Protein AF-A0A327QCV7-F1 (afdb_monomer_lite)

Secondary structure (DSSP, 8-state):
-HHHHHHHHHHHTT--GGG---HHHHHHHHTT-----GGGT-S--EEEEE-TTS-EEEEE-----

Foldseek 3Di:
DVVVLVVVQVVLVPDDDPSRDDSVVSVVVVVVDDDDDCVVVDPWDWDWDQDPVRDIDIDTDPDDD

Radius of gyration: 14.49 Å; chains: 1; bounding box: 34×31×33 Å

Organism: NCBI:txid331697

pLDDT: mean 87.47, std 12.82, range [41.91, 96.25]

Structure (mmCIF, N/CA/C/O backbone):
data_AF-A0A327QCV7-F1
#
_entry.id   AF-A0A327QCV7-F1
#
loop_
_atom_site.group_PDB
_atom_site.id
_atom_site.type_symbol
_atom_site.label_atom_id
_atom_site.label_alt_id
_atom_site.label_comp_id
_atom_site.label_asym_id
_atom_site.label_entity_id
_atom_site.label_seq_id
_atom_site.pdbx_PDB_ins_code
_atom_site.Cartn_x
_atom_site.Cartn_y
_atom_site.Cartn_z
_atom_site.occupancy
_atom_site.B_iso_or_equiv
_atom_site.auth_seq_id
_atom_site.auth_comp_id
_atom_site.auth_asym_id
_atom_site.auth_atom_id
_atom_site.pdbx_PDB_model_num
ATOM 1 N N . MET A 1 1 ? 11.171 0.133 5.905 1.00 55.44 1 MET A N 1
ATOM 2 C CA . MET A 1 1 ? 10.009 -0.652 6.387 1.00 55.44 1 MET A CA 1
ATOM 3 C C . MET A 1 1 ? 9.353 -0.044 7.633 1.00 55.44 1 MET A C 1
ATOM 5 O O . MET A 1 1 ? 8.162 0.220 7.581 1.00 55.44 1 MET A O 1
ATOM 9 N N . GLN A 1 2 ? 10.087 0.219 8.728 1.00 41.91 2 GLN A N 1
ATOM 10 C CA . GLN A 1 2 ? 9.499 0.714 9.994 1.00 41.91 2 GLN A CA 1
ATOM 11 C C . GLN A 1 2 ? 8.748 2.056 9.860 1.00 41.91 2 GLN A C 1
ATOM 13 O O . GLN A 1 2 ? 7.613 2.154 10.312 1.00 41.91 2 GLN A O 1
ATOM 18 N N . ALA A 1 3 ? 9.294 3.034 9.127 1.00 56.03 3 ALA A N 1
ATOM 19 C CA . ALA A 1 3 ? 8.639 4.335 8.922 1.00 56.03 3 ALA A CA 1
ATOM 20 C C . ALA A 1 3 ? 7.275 4.264 8.186 1.00 56.03 3 ALA A C 1
ATOM 22 O O . ALA A 1 3 ? 6.411 5.106 8.403 1.00 56.03 3 ALA A O 1
ATOM 23 N N . ILE A 1 4 ? 7.042 3.244 7.344 1.00 72.12 4 ILE A N 1
ATOM 24 C CA . ILE A 1 4 ? 5.760 3.049 6.629 1.00 72.12 4 ILE A CA 1
ATOM 25 C C . ILE A 1 4 ? 4.691 2.472 7.573 1.00 72.12 4 ILE A C 1
ATOM 27 O O . ILE A 1 4 ? 3.498 2.749 7.424 1.00 72.12 4 ILE A O 1
ATOM 31 N N . MET A 1 5 ? 5.116 1.675 8.557 1.00 84.88 5 MET A N 1
ATOM 32 C CA . MET A 1 5 ? 4.227 1.035 9.526 1.00 84.88 5 MET A CA 1
ATOM 33 C C . MET A 1 5 ? 3.586 2.062 10.457 1.00 84.88 5 MET A C 1
ATOM 35 O O . MET A 1 5 ? 2.365 2.093 10.589 1.00 84.88 5 MET A O 1
ATOM 39 N N . GLU A 1 6 ? 4.401 2.919 11.069 1.00 87.94 6 GLU A N 1
ATOM 40 C CA . GLU A 1 6 ? 3.931 3.944 12.006 1.00 87.94 6 GLU A CA 1
ATOM 41 C C . GLU A 1 6 ? 2.930 4.889 11.338 1.00 87.94 6 GLU A C 1
ATOM 43 O O . GLU A 1 6 ? 1.857 5.152 11.881 1.00 87.94 6 GLU A O 1
ATOM 48 N N . GLU A 1 7 ? 3.216 5.310 10.106 1.00 88.69 7 GLU A N 1
ATOM 49 C CA . GLU A 1 7 ? 2.308 6.148 9.325 1.00 88.69 7 GLU A CA 1
ATOM 50 C C . GLU A 1 7 ? 1.007 5.417 8.954 1.00 88.69 7 GLU A C 1
ATOM 52 O O . GLU A 1 7 ? -0.077 6.004 8.948 1.00 88.69 7 GLU A O 1
ATOM 57 N N . SER A 1 8 ? 1.076 4.112 8.681 1.00 90.56 8 SER A N 1
ATOM 58 C CA . SER A 1 8 ? -0.116 3.299 8.416 1.00 90.56 8 SER A CA 1
ATOM 59 C C . SER A 1 8 ? -0.999 3.165 9.656 1.00 90.56 8 SER A C 1
ATOM 61 O O . SER A 1 8 ? -2.218 3.304 9.543 1.00 90.56 8 SER A O 1
ATOM 63 N N . ILE A 1 9 ? -0.400 2.976 10.838 1.00 93.31 9 ILE A N 1
ATOM 64 C CA . ILE A 1 9 ? -1.111 2.959 12.124 1.00 93.31 9 ILE A CA 1
ATOM 65 C C . ILE A 1 9 ? -1.746 4.328 12.393 1.00 93.31 9 ILE A C 1
ATOM 67 O O . ILE A 1 9 ? -2.935 4.393 12.707 1.00 93.31 9 ILE A O 1
ATOM 71 N N . ARG A 1 10 ? -0.992 5.419 12.207 1.00 92.12 10 ARG A N 1
ATOM 72 C CA . ARG A 1 10 ? -1.468 6.793 12.425 1.00 92.12 10 ARG A CA 1
ATOM 73 C C . ARG A 1 10 ? -2.695 7.118 11.576 1.00 92.12 10 ARG A C 1
ATOM 75 O O . ARG A 1 10 ? -3.681 7.623 12.100 1.00 92.12 10 ARG A O 1
ATOM 82 N N . ARG A 1 11 ? -2.667 6.803 10.276 1.00 90.75 11 ARG A N 1
ATOM 83 C CA . ARG A 1 11 ? -3.817 7.028 9.381 1.00 90.75 11 ARG A CA 1
ATOM 84 C C . ARG A 1 11 ? -4.990 6.116 9.705 1.00 90.75 11 ARG A C 1
ATOM 86 O O . ARG A 1 11 ? -6.137 6.537 9.615 1.00 90.75 11 ARG A O 1
ATOM 93 N N . ASN A 1 12 ? -4.712 4.871 10.077 1.00 94.69 12 ASN A N 1
ATOM 94 C CA . ASN A 1 12 ? -5.752 3.928 10.452 1.00 94.69 12 ASN A CA 1
ATOM 95 C C . ASN A 1 12 ? -6.497 4.348 11.729 1.00 94.69 12 ASN A C 1
ATOM 97 O O . ASN A 1 12 ? -7.699 4.128 11.812 1.00 94.69 12 ASN A O 1
ATOM 101 N N . ALA A 1 13 ? -5.822 5.004 12.676 1.00 95.31 13 ALA A N 1
ATOM 102 C CA . ALA A 1 13 ? -6.446 5.531 13.890 1.00 95.31 13 ALA A CA 1
ATOM 103 C C . ALA A 1 13 ? -7.515 6.610 13.630 1.00 95.31 13 ALA A C 1
ATOM 105 O O . ALA A 1 13 ? -8.311 6.890 14.517 1.00 95.31 13 ALA A O 1
ATOM 106 N N . LEU A 1 14 ? -7.556 7.192 12.425 1.00 95.31 14 LEU A N 1
ATOM 107 C CA . LEU A 1 14 ? -8.589 8.145 12.003 1.00 95.31 14 LEU A CA 1
ATOM 108 C C . LEU A 1 14 ? -9.845 7.461 11.429 1.00 95.31 14 LEU A C 1
ATOM 110 O O . LEU A 1 14 ? -10.756 8.147 10.974 1.00 95.31 14 LEU A O 1
ATOM 114 N N . ARG A 1 15 ? -9.878 6.124 11.368 1.00 95.94 15 ARG A N 1
ATOM 115 C CA . ARG A 1 15 ? -11.021 5.348 10.867 1.00 95.94 15 ARG A CA 1
ATOM 116 C C . ARG A 1 15 ? -11.893 4.865 12.017 1.00 95.94 15 ARG A C 1
ATOM 118 O O . ARG A 1 15 ? -11.416 4.680 13.131 1.00 95.94 15 ARG A O 1
ATOM 125 N N . GLU A 1 16 ? -13.152 4.576 11.707 1.00 94.62 16 GLU A N 1
ATOM 126 C CA . GLU A 1 16 ? -14.147 4.118 12.677 1.00 94.62 16 GLU A CA 1
ATOM 127 C C . GLU A 1 16 ? -14.863 2.841 12.211 1.00 94.62 16 GLU A C 1
ATOM 129 O O . GLU A 1 16 ? -14.859 2.478 11.028 1.00 94.62 16 GLU A O 1
ATOM 134 N N . GLY A 1 17 ? -15.493 2.144 13.160 1.00 94.94 17 GLY A N 1
ATOM 135 C CA . GLY A 1 17 ? -16.278 0.939 12.898 1.00 94.94 17 GLY A CA 1
ATOM 136 C C . GLY A 1 17 ? -15.469 -0.147 12.184 1.00 94.94 17 GLY A C 1
ATOM 137 O O . GLY A 1 17 ? -14.340 -0.446 12.559 1.00 94.94 17 GLY A O 1
ATOM 138 N N . LYS A 1 18 ? -16.041 -0.729 11.124 1.00 93.00 18 LYS A N 1
ATOM 139 C CA . LYS A 1 18 ? -15.400 -1.803 10.341 1.00 93.00 18 LYS A CA 1
ATOM 140 C C . LYS A 1 18 ? -14.192 -1.341 9.513 1.00 93.00 18 LYS A C 1
ATOM 142 O O . LYS A 1 18 ? -13.485 -2.186 8.976 1.00 93.00 18 LYS A O 1
ATOM 147 N N . ALA A 1 19 ? -13.980 -0.032 9.366 1.00 93.75 19 ALA A N 1
ATOM 148 C CA . ALA A 1 19 ? -12.838 0.508 8.634 1.00 93.75 19 ALA A CA 1
ATOM 149 C C . ALA A 1 19 ? -11.584 0.641 9.517 1.00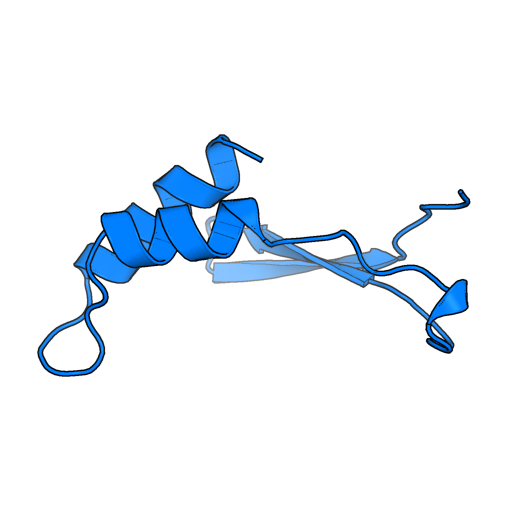 93.75 19 ALA A C 1
ATOM 151 O O . ALA A 1 19 ? -10.477 0.731 8.986 1.00 93.75 19 ALA A O 1
ATOM 152 N N . TYR A 1 20 ? -11.744 0.663 10.844 1.00 96.25 20 TYR A N 1
ATOM 153 C CA . TYR A 1 20 ? -10.632 0.636 11.788 1.00 96.25 20 TYR A CA 1
ATOM 154 C C . TYR A 1 20 ? -10.069 -0.781 11.914 1.00 96.25 20 TYR A C 1
ATOM 156 O O . TYR A 1 20 ? -10.795 -1.720 12.233 1.00 96.25 20 TYR A O 1
ATOM 164 N N . ILE A 1 21 ? -8.761 -0.918 11.704 1.00 94.56 21 ILE A N 1
ATOM 165 C CA . ILE A 1 21 ? -8.025 -2.177 11.872 1.00 94.56 21 ILE A CA 1
ATOM 166 C C . ILE A 1 21 ? -7.170 -2.111 13.141 1.00 94.56 21 ILE A C 1
ATOM 168 O O . ILE A 1 21 ? -6.591 -1.070 13.444 1.00 94.56 21 ILE A O 1
ATOM 172 N N . GLN A 1 22 ? -7.039 -3.194 13.903 1.00 94.38 22 GLN A N 1
ATOM 173 C CA . GLN A 1 22 ? -6.205 -3.151 15.106 1.00 94.38 22 GLN A CA 1
ATOM 174 C C . GLN A 1 22 ? -4.716 -3.036 14.722 1.00 94.38 22 GLN A C 1
ATOM 176 O O . GLN A 1 22 ? -4.276 -3.686 13.770 1.00 94.38 22 GLN A O 1
ATOM 181 N N . PRO A 1 23 ? -3.880 -2.277 15.462 1.00 93.25 23 PRO A N 1
ATOM 182 C CA . PRO A 1 23 ? -2.461 -2.115 15.126 1.00 93.25 23 PRO A CA 1
ATOM 183 C C . PRO A 1 23 ? -1.696 -3.439 14.964 1.00 93.25 23 PRO A C 1
ATOM 185 O O . PRO A 1 23 ? -0.822 -3.550 14.103 1.00 93.25 23 PRO A O 1
ATOM 188 N N . ILE A 1 24 ? -2.058 -4.468 15.742 1.00 93.44 24 ILE A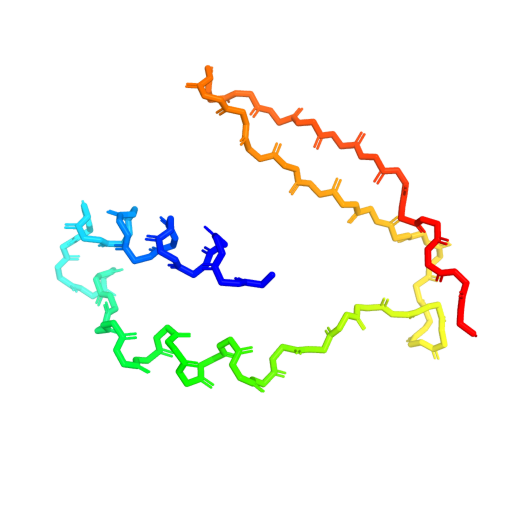 N 1
ATOM 189 C CA . ILE A 1 24 ? -1.459 -5.807 15.646 1.00 93.44 24 ILE A CA 1
ATOM 190 C C . ILE A 1 24 ? -1.728 -6.483 14.294 1.00 93.44 24 ILE A C 1
ATOM 192 O O . ILE A 1 24 ? -0.863 -7.188 13.778 1.00 93.44 24 ILE A O 1
ATOM 196 N N . GLU A 1 25 ? -2.884 -6.238 13.680 1.00 93.88 25 GLU A N 1
ATOM 197 C CA . GLU A 1 25 ? -3.259 -6.808 12.382 1.00 93.88 25 GLU A CA 1
ATOM 198 C C . GLU A 1 25 ? -2.476 -6.140 11.242 1.00 93.88 25 GLU A C 1
ATOM 200 O O . GLU A 1 25 ? -2.014 -6.810 10.312 1.00 93.88 25 GLU A O 1
ATOM 205 N N . ILE A 1 26 ? -2.235 -4.828 11.358 1.00 93.19 26 ILE A N 1
ATOM 206 C CA . ILE A 1 26 ? -1.360 -4.085 10.441 1.00 93.19 26 ILE A CA 1
ATOM 207 C C . ILE A 1 26 ? 0.067 -4.640 10.538 1.00 93.19 26 ILE A C 1
ATOM 209 O O . ILE A 1 26 ? 0.688 -4.953 9.519 1.00 93.19 26 ILE A O 1
ATOM 213 N N . TRP A 1 27 ? 0.571 -4.849 11.757 1.00 91.00 27 TRP A N 1
ATOM 214 C CA . TRP A 1 27 ? 1.901 -5.416 11.982 1.00 91.00 27 TRP A CA 1
ATOM 215 C C . TRP A 1 27 ? 2.040 -6.845 11.447 1.00 91.00 27 TRP A C 1
ATOM 217 O O . TRP A 1 27 ? 3.022 -7.164 10.772 1.00 91.00 27 TRP A O 1
ATOM 227 N N . ALA A 1 28 ? 1.043 -7.697 11.700 1.00 93.06 28 ALA A N 1
ATOM 228 C CA . ALA A 1 28 ? 1.011 -9.065 11.196 1.00 93.06 28 ALA A CA 1
ATOM 229 C C . ALA A 1 28 ? 1.045 -9.111 9.662 1.00 93.06 28 ALA A C 1
ATOM 231 O O . ALA A 1 28 ? 1.682 -9.995 9.089 1.00 93.06 28 ALA A O 1
ATOM 232 N N . THR A 1 29 ? 0.401 -8.147 9.000 1.00 92.25 29 THR A N 1
ATOM 233 C CA . THR A 1 29 ? 0.403 -8.029 7.537 1.00 92.25 29 THR A CA 1
ATOM 234 C C . THR A 1 29 ? 1.750 -7.545 7.012 1.00 92.25 29 THR A C 1
ATOM 236 O O . THR A 1 29 ? 2.292 -8.150 6.092 1.00 92.25 29 THR A O 1
ATOM 239 N N . ALA A 1 30 ? 2.353 -6.519 7.618 1.00 91.38 30 ALA A N 1
ATOM 240 C CA . ALA A 1 30 ? 3.638 -6.009 7.134 1.00 91.38 30 ALA A CA 1
ATOM 241 C C . ALA A 1 30 ? 4.781 -7.016 7.231 1.00 91.38 30 ALA A C 1
ATOM 243 O O . ALA A 1 30 ? 5.688 -6.988 6.408 1.00 91.38 30 ALA A O 1
ATOM 244 N N . LYS A 1 31 ? 4.724 -7.938 8.194 1.00 90.44 31 LYS A N 1
ATOM 245 C CA . LYS A 1 31 ? 5.677 -9.051 8.275 1.00 90.44 31 LYS A CA 1
ATOM 246 C C . LYS A 1 31 ? 5.610 -10.022 7.100 1.00 90.44 31 LYS A C 1
ATOM 248 O O . LYS A 1 31 ? 6.567 -10.752 6.879 1.00 90.44 31 LYS A O 1
ATOM 253 N N . LYS A 1 32 ? 4.481 -10.060 6.394 1.00 92.75 32 LYS A N 1
ATOM 254 C CA . LYS 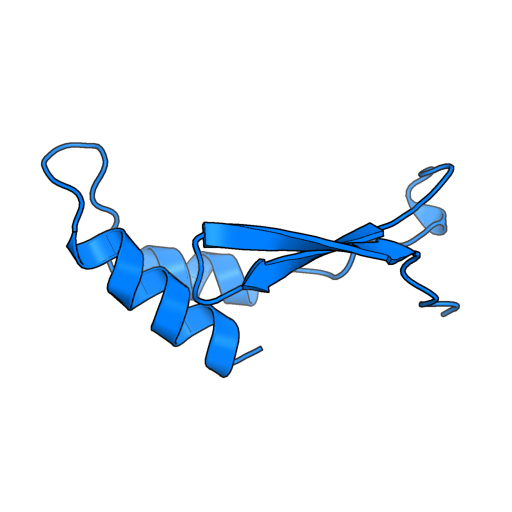A 1 32 ? 4.249 -10.928 5.237 1.00 92.75 32 LYS A CA 1
ATOM 255 C C . LYS A 1 32 ? 4.507 -10.210 3.911 1.00 92.75 32 LYS A C 1
ATOM 257 O O . LYS A 1 32 ? 4.418 -10.852 2.872 1.00 92.75 32 LYS A O 1
ATOM 262 N N . LEU A 1 33 ? 4.781 -8.900 3.931 1.00 90.50 33 LEU A N 1
ATOM 263 C CA . LEU A 1 33 ? 5.026 -8.135 2.711 1.00 90.50 33 LEU A CA 1
ATOM 264 C C . LEU A 1 33 ? 6.346 -8.563 2.075 1.00 90.50 33 LEU A C 1
ATOM 266 O O . LEU A 1 33 ? 7.400 -8.524 2.710 1.00 90.50 33 LEU A O 1
ATOM 270 N N . VAL A 1 34 ? 6.265 -8.911 0.798 1.00 90.62 34 VAL A N 1
ATOM 271 C CA . VAL A 1 34 ? 7.405 -9.185 -0.073 1.00 90.62 34 VAL A CA 1
ATOM 272 C C . VAL A 1 34 ? 7.390 -8.122 -1.175 1.00 90.62 34 VAL A C 1
ATOM 274 O O . VAL A 1 34 ? 6.308 -7.822 -1.687 1.00 90.62 34 VAL A O 1
ATOM 277 N N . PRO A 1 35 ? 8.534 -7.495 -1.510 1.00 88.75 35 PRO A N 1
ATOM 278 C CA . PRO A 1 35 ? 8.598 -6.568 -2.634 1.00 88.75 35 PRO A CA 1
ATOM 279 C C . PRO A 1 35 ? 8.195 -7.262 -3.943 1.00 88.75 35 PRO A C 1
ATOM 281 O O . PRO A 1 35 ? 8.624 -8.397 -4.156 1.00 88.75 35 PRO A O 1
ATOM 284 N N . PRO A 1 36 ? 7.418 -6.600 -4.818 1.00 90.94 36 PRO A N 1
ATOM 285 C CA . PRO A 1 36 ? 7.098 -7.150 -6.127 1.00 90.94 36 PRO A CA 1
ATOM 286 C C . PRO A 1 36 ? 8.357 -7.249 -6.996 1.00 90.94 36 PRO A C 1
ATOM 288 O O . PRO A 1 36 ? 9.259 -6.411 -6.905 1.00 90.94 36 PRO A O 1
ATOM 291 N N . THR A 1 37 ? 8.396 -8.254 -7.866 1.00 90.81 37 THR A N 1
ATOM 292 C CA . THR A 1 37 ? 9.513 -8.543 -8.771 1.00 90.81 37 THR A CA 1
ATOM 293 C C . THR A 1 37 ? 9.020 -8.843 -10.184 1.00 90.81 37 THR A C 1
ATOM 295 O O . THR A 1 37 ? 7.958 -9.430 -10.373 1.00 90.81 37 THR A O 1
ATOM 298 N N . TYR A 1 38 ? 9.821 -8.526 -11.203 1.00 91.00 38 TYR A N 1
ATOM 299 C CA . TYR A 1 38 ? 9.478 -8.830 -12.602 1.00 91.00 38 TYR A CA 1
ATOM 300 C C . TYR A 1 38 ? 9.282 -10.332 -12.869 1.00 91.00 38 TYR A C 1
ATOM 302 O O . TYR A 1 38 ? 8.540 -10.718 -13.768 1.00 91.00 38 TYR A O 1
ATOM 310 N N . ARG A 1 39 ? 9.883 -11.204 -12.045 1.00 91.75 39 ARG A N 1
ATOM 311 C CA . ARG A 1 39 ? 9.720 -12.667 -12.128 1.00 91.75 39 ARG A CA 1
ATOM 312 C C . ARG A 1 39 ? 8.290 -13.141 -11.869 1.00 91.75 39 ARG A C 1
ATOM 314 O O . ARG A 1 39 ? 7.959 -14.262 -12.241 1.00 91.75 39 ARG A O 1
ATOM 321 N N . GLU A 1 40 ? 7.461 -12.313 -11.241 1.00 92.69 40 GLU A N 1
ATOM 322 C CA . GLU A 1 40 ? 6.035 -12.582 -11.042 1.00 92.69 40 GLU A CA 1
ATOM 323 C C . GLU A 1 40 ? 5.203 -12.342 -12.315 1.00 92.69 40 GLU A C 1
ATOM 325 O O . GLU A 1 40 ? 4.040 -12.734 -12.353 1.00 92.69 40 GLU A O 1
ATOM 330 N N . GLY A 1 41 ? 5.795 -11.754 -13.365 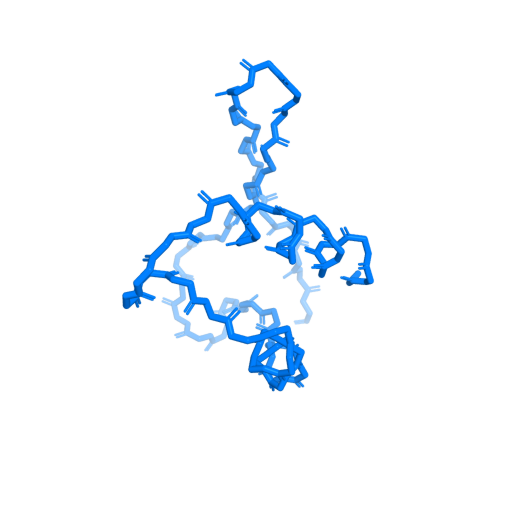1.00 95.38 41 GLY A N 1
ATOM 331 C CA . GLY A 1 41 ? 5.135 -11.494 -14.647 1.00 95.38 41 GLY A CA 1
ATOM 332 C C . GLY A 1 41 ? 4.566 -10.082 -14.799 1.00 95.38 41 GLY A C 1
ATOM 333 O O . GLY A 1 41 ? 3.671 -9.884 -15.613 1.00 95.38 41 GLY A O 1
ATOM 334 N N . PHE A 1 42 ? 5.049 -9.109 -14.020 1.00 94.00 42 PHE A N 1
ATOM 335 C CA . PHE A 1 42 ? 4.717 -7.694 -14.220 1.00 94.00 42 PHE A CA 1
ATOM 336 C C . PHE A 1 42 ? 5.504 -7.114 -15.401 1.00 94.00 42 PHE A C 1
ATOM 338 O O . PHE A 1 42 ? 6.708 -7.344 -15.488 1.00 94.00 42 PHE A O 1
ATOM 345 N N . ASP A 1 43 ? 4.854 -6.324 -16.260 1.00 94.25 43 ASP A N 1
ATOM 346 C CA . ASP A 1 43 ? 5.535 -5.590 -17.339 1.00 94.25 43 ASP A CA 1
ATOM 347 C C . ASP A 1 43 ? 6.359 -4.413 -16.790 1.00 94.25 43 ASP A C 1
ATOM 349 O O . ASP A 1 43 ? 7.493 -4.184 -17.204 1.00 94.25 43 ASP A O 1
ATOM 353 N N . GLU A 1 44 ? 5.804 -3.689 -15.815 1.00 93.50 44 GLU A N 1
ATOM 354 C CA . GLU A 1 44 ? 6.417 -2.525 -15.173 1.00 93.50 44 GLU A CA 1
ATOM 355 C C . GLU A 1 44 ? 6.056 -2.492 -13.685 1.00 93.50 44 GLU A C 1
ATOM 357 O O . GLU A 1 44 ? 4.940 -2.833 -13.283 1.00 93.50 44 GLU A O 1
ATOM 362 N N . ILE A 1 45 ? 6.996 -2.053 -12.847 1.00 93.44 45 ILE A N 1
ATOM 363 C CA . ILE A 1 45 ? 6.788 -1.906 -11.404 1.00 93.44 45 ILE A CA 1
ATOM 364 C C . ILE A 1 45 ? 7.044 -0.453 -11.020 1.00 93.44 45 ILE A C 1
ATOM 366 O O . ILE A 1 45 ? 8.061 0.124 -11.398 1.00 93.44 45 ILE A O 1
ATOM 370 N N . TYR A 1 46 ? 6.152 0.123 -10.213 1.00 93.25 46 TYR A N 1
ATOM 371 C CA . TYR A 1 46 ? 6.245 1.505 -9.741 1.00 93.25 46 TYR A CA 1
ATOM 372 C C . TYR A 1 46 ? 6.192 1.592 -8.217 1.00 93.25 46 TYR A C 1
ATOM 374 O O . TYR A 1 46 ? 5.469 0.847 -7.556 1.00 93.25 46 TYR A O 1
ATOM 382 N N . THR A 1 47 ? 6.934 2.545 -7.660 1.00 91.19 47 THR A N 1
ATOM 383 C CA . THR A 1 47 ? 6.857 2.941 -6.255 1.00 91.19 47 THR A CA 1
ATOM 384 C C . THR A 1 47 ? 6.047 4.226 -6.153 1.00 91.19 47 THR A C 1
ATOM 386 O O . THR A 1 47 ? 6.353 5.220 -6.813 1.00 91.19 47 THR A O 1
ATOM 389 N N . VAL A 1 48 ? 5.017 4.208 -5.303 1.00 91.00 48 VAL A N 1
ATOM 390 C CA . VAL A 1 48 ? 4.154 5.363 -5.032 1.00 91.00 48 VAL A CA 1
ATOM 391 C C . VAL A 1 48 ? 4.420 5.872 -3.622 1.00 91.00 48 VAL A C 1
ATOM 393 O O . VAL A 1 48 ? 4.291 5.129 -2.649 1.00 91.00 48 VAL A O 1
ATOM 396 N N . THR A 1 49 ? 4.751 7.155 -3.506 1.00 89.94 49 THR A N 1
ATOM 397 C CA . THR A 1 49 ? 4.948 7.838 -2.223 1.00 89.94 49 THR A CA 1
ATOM 398 C C . THR A 1 49 ? 3.891 8.919 -2.051 1.00 89.94 49 THR A C 1
ATOM 400 O O . THR A 1 49 ? 3.705 9.752 -2.935 1.00 89.94 49 THR A O 1
ATOM 403 N N . MET A 1 50 ? 3.194 8.911 -0.913 1.00 87.69 50 MET A N 1
ATOM 404 C CA . MET A 1 50 ? 2.261 9.975 -0.543 1.00 87.69 50 MET A CA 1
ATOM 405 C C . MET A 1 50 ? 3.038 11.139 0.074 1.00 87.69 50 MET A C 1
ATOM 407 O O . MET A 1 50 ? 3.750 10.960 1.064 1.00 87.69 50 MET A O 1
ATOM 411 N N . ASN A 1 51 ? 2.891 12.323 -0.506 1.00 89.38 51 ASN A N 1
ATOM 412 C CA . ASN A 1 51 ? 3.514 13.545 -0.021 1.00 89.38 51 ASN A CA 1
ATOM 413 C C . ASN A 1 51 ? 2.642 14.202 1.064 1.00 89.38 51 ASN A C 1
ATOM 415 O O . ASN A 1 51 ? 1.472 13.865 1.255 1.00 89.38 51 ASN A O 1
ATOM 419 N N . LYS A 1 52 ? 3.212 15.166 1.796 1.00 87.12 52 LYS A N 1
ATOM 420 C CA . LYS A 1 52 ? 2.514 15.864 2.895 1.00 87.12 52 LYS A CA 1
ATOM 421 C C . LYS A 1 52 ? 1.354 16.750 2.429 1.00 87.12 52 LYS A C 1
ATOM 423 O O . LYS A 1 52 ? 0.479 17.062 3.226 1.00 87.12 52 LYS A O 1
ATOM 428 N N . ASP A 1 53 ? 1.358 17.160 1.168 1.00 92.25 53 ASP A N 1
ATOM 429 C CA . ASP A 1 53 ? 0.354 18.010 0.521 1.00 92.25 53 ASP A CA 1
ATOM 430 C C . ASP A 1 53 ? -0.774 17.200 -0.147 1.00 92.25 53 ASP A C 1
ATOM 432 O O . ASP A 1 53 ? -1.475 17.708 -1.017 1.00 92.25 53 ASP A O 1
ATOM 436 N N . ASN A 1 54 ? -0.955 15.936 0.256 1.00 85.12 54 ASN A N 1
ATOM 437 C CA . ASN A 1 54 ? -1.908 14.988 -0.331 1.00 85.12 54 ASN A CA 1
ATOM 438 C C . ASN 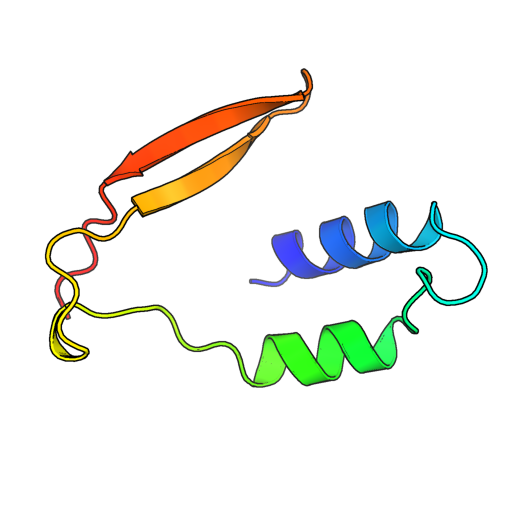A 1 54 ? -1.694 14.719 -1.833 1.00 85.12 54 ASN A C 1
ATOM 440 O O . ASN A 1 54 ? -2.601 14.224 -2.503 1.00 85.12 54 ASN A O 1
ATOM 444 N N . THR A 1 55 ? -0.503 14.998 -2.366 1.00 93.88 55 THR A N 1
ATOM 445 C CA . THR A 1 55 ? -0.108 14.568 -3.712 1.00 93.88 55 THR A CA 1
ATOM 446 C C . THR A 1 55 ? 0.611 13.218 -3.673 1.00 93.88 55 THR A C 1
ATOM 448 O O . THR A 1 55 ? 0.993 12.718 -2.609 1.00 93.88 55 THR A O 1
ATOM 451 N N . PHE A 1 56 ? 0.810 12.620 -4.849 1.00 92.56 56 PHE A N 1
ATOM 452 C CA . PHE A 1 56 ? 1.574 11.387 -5.002 1.00 92.56 56 PHE A CA 1
ATOM 453 C C . PHE A 1 56 ? 2.768 11.598 -5.924 1.00 92.56 56 PHE A C 1
ATOM 455 O O . PHE A 1 56 ? 2.630 12.140 -7.019 1.00 92.56 56 PHE A O 1
ATOM 462 N N . THR A 1 57 ? 3.921 11.096 -5.495 1.00 94.00 57 THR A N 1
ATOM 463 C CA . THR A 1 57 ? 5.097 10.925 -6.349 1.00 94.00 57 THR A CA 1
ATOM 464 C C . THR A 1 57 ? 5.141 9.478 -6.817 1.00 94.00 57 THR A C 1
ATOM 466 O O . THR A 1 57 ? 5.105 8.561 -5.994 1.00 94.00 57 THR A O 1
ATOM 469 N N . ILE A 1 58 ? 5.220 9.277 -8.131 1.00 94.62 58 ILE A N 1
ATOM 470 C CA . ILE A 1 58 ? 5.269 7.957 -8.764 1.00 94.62 58 ILE A CA 1
ATOM 471 C C . ILE A 1 58 ? 6.609 7.833 -9.481 1.00 94.62 58 ILE A C 1
ATOM 473 O O . ILE A 1 58 ? 6.973 8.711 -10.262 1.00 94.62 58 ILE A O 1
ATOM 477 N N . GLN A 1 59 ? 7.349 6.761 -9.208 1.00 93.81 59 GLN A N 1
ATOM 478 C CA . GLN A 1 59 ? 8.653 6.507 -9.821 1.00 93.81 59 GLN A CA 1
ATOM 479 C C . GLN A 1 59 ? 8.751 5.045 -10.264 1.00 93.81 59 GLN A C 1
ATOM 481 O O . GLN A 1 59 ? 8.294 4.174 -9.517 1.00 93.81 59 GLN A O 1
ATOM 486 N N . PRO A 1 60 ? 9.338 4.750 -11.440 1.00 91.69 60 PRO A N 1
ATOM 487 C CA . PRO A 1 60 ? 9.676 3.381 -11.807 1.00 91.69 60 PRO A CA 1
ATOM 488 C C . PRO A 1 60 ? 10.544 2.738 -10.722 1.00 91.69 60 PRO A C 1
ATOM 490 O O . PRO A 1 60 ? 11.488 3.349 -10.216 1.00 91.69 60 PRO A O 1
ATOM 493 N N . THR A 1 61 ? 10.221 1.507 -10.347 1.00 83.69 61 THR A N 1
ATOM 494 C CA . THR A 1 61 ? 10.982 0.738 -9.368 1.00 83.69 61 THR A CA 1
ATOM 495 C C . THR A 1 61 ? 12.119 0.025 -10.088 1.00 83.69 61 THR A C 1
ATOM 497 O O . THR A 1 61 ? 11.904 -0.963 -10.784 1.00 83.69 61 THR A O 1
ATOM 500 N N . SER A 1 62 ? 13.348 0.490 -9.884 1.00 64.88 62 SER A N 1
ATOM 501 C CA . SER A 1 62 ? 14.556 -0.106 -10.478 1.00 64.88 62 SER A CA 1
ATOM 502 C C . SER A 1 62 ? 15.091 -1.318 -9.702 1.00 64.88 62 SER A C 1
ATOM 504 O O . SER A 1 62 ? 16.297 -1.538 -9.677 1.00 64.88 62 SER A O 1
ATOM 506 N N . HIS A 1 63 ? 14.234 -2.084 -9.020 1.00 58.00 63 HIS A N 1
ATOM 507 C CA . HIS A 1 63 ? 14.691 -3.291 -8.325 1.00 58.00 63 HIS A CA 1
ATOM 508 C C . HIS A 1 63 ? 14.941 -4.404 -9.352 1.00 58.00 63 HIS A C 1
ATOM 510 O O . HIS A 1 63 ? 14.070 -5.231 -9.612 1.00 58.00 63 HIS A O 1
ATOM 516 N N . GLU A 1 64 ? 16.137 -4.407 -9.938 1.00 47.28 64 GLU A N 1
ATOM 517 C CA . GLU A 1 64 ? 16.740 -5.619 -10.487 1.00 47.28 64 GLU A CA 1
ATOM 518 C C . GLU A 1 64 ? 17.253 -6.453 -9.305 1.00 47.28 64 GLU A C 1
ATOM 520 O O . GLU A 1 64 ? 18.021 -5.959 -8.476 1.00 47.28 64 GLU A O 1
ATOM 525 N N . ILE A 1 65 ? 16.781 -7.696 -9.191 1.00 45.56 65 ILE A N 1
ATOM 526 C CA . ILE A 1 65 ? 17.338 -8.712 -8.287 1.00 45.56 65 ILE A CA 1
ATOM 527 C C . ILE A 1 65 ? 17.787 -9.887 -9.142 1.00 45.56 65 ILE A C 1
ATOM 529 O O . ILE A 1 65 ? 16.954 -10.344 -9.960 1.00 45.56 65 ILE A O 1
#

Sequence (65 aa):
MQAIMEESIRRNALREGKAYIQPIEIWATAKKLVPPTYREGFDEIYTVTMNKDNTFTIQPTSHEI

InterPro domains:
 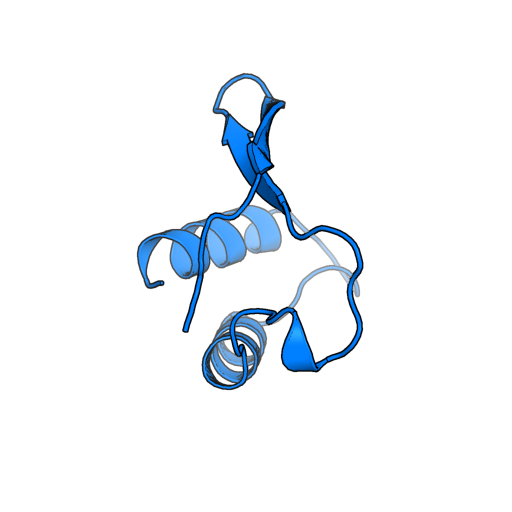 IPR027417 P-loop containing nucleoside triphosphate hydrolase [G3DSA:3.40.50.300] (1-59)